Protein AF-A0A915P8I8-F1 (afdb_monomer)

Solvent-accessible surface area (backbone atoms only — not comparable to full-atom values): 10424 Å² total; per-residue (Å²): 139,82,82,80,77,78,74,79,84,72,83,73,72,63,84,85,77,55,67,88,75,75,59,70,47,61,64,66,90,84,54,93,54,81,77,76,64,82,70,69,49,69,65,57,53,52,45,38,72,74,40,58,82,43,40,74,59,66,84,44,56,61,91,65,65,89,57,69,92,40,96,88,58,78,84,81,84,78,68,83,57,57,71,69,58,45,56,77,68,62,59,55,79,93,55,68,51,76,54,31,70,40,47,54,60,36,54,53,41,41,70,73,37,65,89,60,21,73,69,79,38,41,65,46,48,49,55,33,51,53,47,52,50,52,53,52,51,53,55,50,51,52,52,53,50,48,26,55,50,34,46,50,49,56,52,51,51,51,52,52,51,53,62,74,74,106

Secondary structure (DSSP, 8-state):
-----------S--TTTS-TT--SSS--TT--S----TT--HHHHHHHHH-TTTSPPTTS--SS-TTTT-TT-PPPPPP-S-HHHHHHTT--GGG-STTHHHHHHHHHHHHHS-SSHHHHTHHHHHHHHHHHHHHHHHHHHHHHHHHHHHHHHHHHHHHHHHHHH-

Structure (mmCIF, N/CA/C/O backbone):
data_AF-A0A915P8I8-F1
#
_entry.id   AF-A0A915P8I8-F1
#
loop_
_atom_site.group_PDB
_atom_site.id
_atom_site.type_symbol
_atom_site.label_atom_id
_atom_site.label_alt_id
_atom_site.label_comp_id
_atom_site.label_asym_id
_atom_site.label_entity_id
_atom_site.label_seq_id
_atom_site.pdbx_PDB_ins_code
_atom_site.Cartn_x
_atom_site.Cartn_y
_atom_site.Cartn_z
_atom_site.occupancy
_atom_site.B_iso_or_equiv
_atom_site.auth_seq_id
_atom_site.auth_comp_id
_atom_site.auth_asym_id
_atom_site.auth_atom_id
_atom_site.pdbx_PDB_model_num
ATOM 1 N N . MET A 1 1 ? -36.519 -40.137 -10.667 1.00 35.75 1 MET A N 1
ATOM 2 C CA . MET A 1 1 ? -35.276 -40.443 -9.926 1.00 35.75 1 MET A CA 1
ATOM 3 C C . MET A 1 1 ? -34.094 -40.202 -10.848 1.00 35.75 1 MET A C 1
ATOM 5 O O . MET A 1 1 ? -34.161 -40.637 -11.988 1.00 35.75 1 MET A O 1
ATOM 9 N N . GLY A 1 2 ? -33.057 -39.503 -10.374 1.00 36.19 2 GLY A N 1
ATOM 10 C CA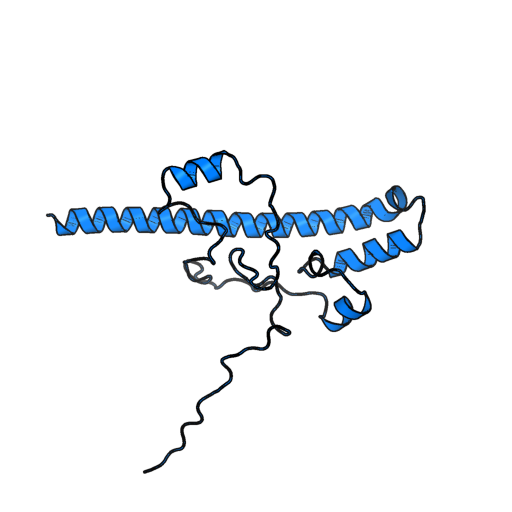 . GLY A 1 2 ? -31.764 -39.420 -11.067 1.00 36.19 2 GLY A CA 1
ATOM 11 C C . GLY A 1 2 ? -31.430 -38.100 -11.773 1.00 36.19 2 GLY A C 1
ATOM 12 O O . GLY A 1 2 ? -30.937 -38.130 -12.895 1.00 36.19 2 GLY A O 1
ATOM 13 N N . GLY A 1 3 ? -31.655 -36.947 -11.135 1.00 33.03 3 GLY A N 1
ATOM 14 C CA . GLY A 1 3 ? -30.986 -35.706 -11.540 1.00 33.03 3 GLY A CA 1
ATOM 15 C C . GLY A 1 3 ? -29.509 -35.778 -11.151 1.00 33.03 3 GLY A C 1
ATOM 16 O O . GLY A 1 3 ? -29.192 -35.839 -9.965 1.00 33.03 3 GLY A O 1
ATOM 17 N N . LYS A 1 4 ? -28.604 -35.818 -12.133 1.00 38.03 4 LYS A N 1
ATOM 18 C CA . LYS A 1 4 ? -27.161 -35.719 -11.887 1.00 38.03 4 LYS A CA 1
ATOM 19 C C . LYS A 1 4 ? -26.855 -34.288 -11.447 1.00 38.03 4 LYS A C 1
ATOM 21 O O . LYS A 1 4 ? -26.829 -33.376 -12.268 1.00 38.03 4 LYS A O 1
ATOM 26 N N . VAL A 1 5 ? -26.658 -34.102 -10.145 1.00 41.28 5 VAL A N 1
ATOM 27 C CA . VAL A 1 5 ? -26.039 -32.901 -9.583 1.00 41.28 5 VAL A CA 1
ATOM 28 C C . VAL A 1 5 ? -24.610 -32.875 -10.112 1.00 41.28 5 VAL A C 1
ATOM 30 O O . VAL A 1 5 ? -23.776 -33.680 -9.706 1.00 41.28 5 VAL A O 1
ATOM 33 N N . SER A 1 6 ? -24.357 -31.991 -11.074 1.00 32.94 6 SER A N 1
ATOM 34 C CA . SER A 1 6 ? -23.008 -31.563 -11.422 1.00 32.94 6 SER A CA 1
ATOM 35 C C . SER A 1 6 ? -22.404 -30.964 -10.154 1.00 32.94 6 SER A C 1
ATOM 37 O O . SER A 1 6 ? -22.758 -29.868 -9.720 1.00 32.94 6 SER A O 1
ATOM 39 N N . THR A 1 7 ? -21.574 -31.746 -9.474 1.00 38.34 7 THR A N 1
ATOM 40 C CA . THR A 1 7 ? -20.711 -31.239 -8.419 1.00 38.34 7 THR A CA 1
ATOM 41 C C . THR A 1 7 ? -19.712 -30.319 -9.100 1.00 38.34 7 THR A C 1
ATOM 43 O O . THR A 1 7 ? -18.822 -30.800 -9.796 1.00 38.34 7 THR A O 1
ATOM 46 N N . ASN A 1 8 ? -19.902 -29.009 -8.945 1.00 34.34 8 ASN A N 1
ATOM 47 C CA . ASN A 1 8 ? -18.940 -27.990 -9.348 1.00 34.34 8 ASN A CA 1
ATOM 48 C C . ASN A 1 8 ? -17.600 -28.282 -8.660 1.00 34.34 8 ASN A C 1
ATOM 50 O O . ASN A 1 8 ? -17.419 -27.972 -7.482 1.00 34.34 8 ASN A O 1
ATOM 54 N N . VAL A 1 9 ? -16.672 -28.892 -9.394 1.00 36.38 9 VAL A N 1
ATOM 55 C CA . VAL A 1 9 ? -15.276 -29.081 -8.985 1.00 36.38 9 VAL A CA 1
ATOM 56 C C . VAL A 1 9 ? -14.457 -27.888 -9.486 1.00 36.38 9 VAL A C 1
ATOM 58 O O . VAL A 1 9 ? -13.411 -28.058 -10.085 1.00 36.38 9 VAL A O 1
ATOM 61 N N . ASP A 1 10 ? -14.944 -26.672 -9.231 1.00 33.22 10 ASP A N 1
ATOM 62 C CA . ASP A 1 10 ? -14.246 -25.416 -9.555 1.00 33.22 10 ASP A CA 1
ATOM 63 C C . ASP A 1 10 ? -13.885 -24.643 -8.273 1.00 33.22 10 ASP A C 1
ATOM 65 O O . ASP A 1 10 ? -13.872 -23.413 -8.222 1.00 33.22 10 ASP A O 1
ATOM 69 N N . SER A 1 11 ? -13.622 -25.368 -7.183 1.00 32.19 11 SER A N 1
ATOM 70 C CA . SER A 1 11 ? -13.168 -24.799 -5.906 1.00 32.19 11 SER A CA 1
ATOM 71 C C . SER A 1 11 ? -11.647 -24.828 -5.725 1.00 32.19 11 SER A C 1
ATOM 73 O O . SER A 1 11 ? -11.148 -24.403 -4.685 1.00 32.19 11 SER A O 1
ATOM 75 N N . PHE A 1 12 ? -10.893 -25.224 -6.752 1.00 38.22 12 PHE A N 1
ATOM 76 C CA . PHE A 1 12 ? -9.445 -25.037 -6.817 1.00 38.22 12 PHE A CA 1
ATOM 77 C C . PHE A 1 12 ? -9.134 -23.977 -7.880 1.00 38.22 12 PHE A C 1
ATOM 79 O O . PHE A 1 12 ? -8.696 -24.284 -8.980 1.00 38.22 12 PHE A O 1
ATOM 86 N N . ARG A 1 13 ? -9.446 -22.709 -7.580 1.00 39.53 13 ARG A N 1
ATOM 87 C CA . ARG A 1 13 ? -9.049 -21.579 -8.435 1.00 39.53 13 ARG A CA 1
ATOM 88 C C . ARG A 1 13 ? -7.540 -21.628 -8.658 1.00 39.53 13 ARG A C 1
ATOM 90 O O . ARG A 1 13 ? -6.781 -21.618 -7.688 1.00 39.53 13 ARG A O 1
ATOM 97 N N . ASP A 1 14 ? -7.135 -21.650 -9.922 1.00 32.41 14 ASP A N 1
ATOM 98 C CA . ASP A 1 14 ? -5.737 -21.652 -10.331 1.00 32.41 14 ASP A CA 1
ATOM 99 C C . ASP A 1 14 ? -4.952 -20.518 -9.642 1.00 32.41 14 ASP A C 1
ATOM 101 O O . ASP A 1 14 ? -5.343 -19.349 -9.736 1.00 32.41 14 ASP A O 1
ATOM 105 N N . PRO A 1 15 ? -3.808 -20.806 -8.994 1.00 41.28 15 PRO A N 1
ATOM 106 C CA . PRO A 1 15 ? -2.992 -19.798 -8.308 1.00 41.28 15 PRO A CA 1
ATOM 107 C C . PRO A 1 15 ? -2.344 -18.763 -9.251 1.00 41.28 15 PRO A C 1
ATOM 109 O O . PRO A 1 15 ? -1.657 -17.855 -8.784 1.00 41.28 15 PRO A O 1
ATOM 112 N N . LEU A 1 16 ? -2.544 -18.892 -10.567 1.00 41.09 16 LEU A N 1
ATOM 113 C CA . LEU A 1 16 ? -1.962 -18.044 -11.612 1.00 41.09 16 LEU A CA 1
ATOM 114 C C . LEU A 1 16 ? -2.880 -16.897 -12.063 1.00 41.09 16 LEU A C 1
ATOM 116 O O . LEU A 1 16 ? -2.427 -16.009 -12.779 1.00 41.09 16 LEU A O 1
ATOM 120 N N . THR A 1 17 ? -4.155 -16.886 -11.658 1.00 39.72 17 THR A N 1
ATOM 121 C CA . THR A 1 17 ? -5.124 -15.854 -12.084 1.00 39.72 17 THR A CA 1
ATOM 122 C C . THR A 1 17 ? -5.552 -14.914 -10.962 1.00 39.72 17 THR A C 1
ATOM 124 O O . THR A 1 17 ? -6.035 -13.816 -11.237 1.00 39.72 17 THR A O 1
ATOM 127 N N . THR A 1 18 ? -5.319 -15.269 -9.697 1.00 38.94 18 THR A N 1
ATOM 128 C CA . THR A 1 18 ? -5.488 -14.331 -8.582 1.00 38.94 18 THR A CA 1
ATOM 129 C C . THR A 1 18 ? -4.246 -13.445 -8.444 1.00 38.94 18 THR A C 1
ATOM 131 O O . THR A 1 18 ? -3.144 -13.988 -8.331 1.00 38.94 18 THR A O 1
ATOM 134 N N . PRO A 1 19 ? -4.386 -12.105 -8.398 1.00 41.41 19 PRO A N 1
ATOM 135 C CA . PRO A 1 19 ? -3.317 -11.205 -7.974 1.00 41.41 19 PRO A CA 1
ATOM 136 C C . PRO A 1 19 ? -2.710 -11.737 -6.671 1.00 41.41 19 PRO A C 1
ATOM 138 O O . PRO A 1 19 ? -3.428 -11.910 -5.686 1.00 41.41 19 PRO A O 1
ATOM 141 N N . GLN A 1 20 ? -1.401 -12.005 -6.636 1.00 43.94 20 GLN A N 1
ATOM 142 C CA . GLN A 1 20 ? -0.716 -12.537 -5.441 1.00 43.94 20 GLN A CA 1
ATOM 143 C C . GLN A 1 20 ? -0.779 -11.589 -4.223 1.00 43.94 20 GLN A C 1
ATOM 145 O O . GLN A 1 20 ? -0.305 -11.914 -3.140 1.00 43.94 20 GLN A O 1
ATOM 150 N N . THR A 1 21 ? -1.413 -10.432 -4.374 1.00 43.38 21 THR A N 1
ATOM 151 C CA . THR A 1 21 ? -1.519 -9.343 -3.408 1.00 43.38 21 THR A CA 1
ATOM 152 C C . THR A 1 21 ? -2.951 -9.097 -2.911 1.00 43.38 21 THR A C 1
ATOM 154 O O . THR A 1 21 ? -3.159 -8.191 -2.105 1.00 43.38 21 THR A O 1
ATOM 157 N N . ASP A 1 22 ? -3.926 -9.922 -3.310 1.00 41.50 22 ASP A N 1
ATOM 158 C CA . ASP A 1 22 ? -5.262 -9.987 -2.690 1.00 41.50 22 ASP A CA 1
ATOM 159 C C . ASP A 1 22 ? -5.314 -10.941 -1.491 1.00 41.50 22 ASP A C 1
ATOM 161 O O . ASP A 1 22 ? -6.389 -11.373 -1.085 1.00 41.50 22 ASP A O 1
ATOM 165 N N . ARG A 1 23 ? -4.170 -11.276 -0.883 1.00 47.00 23 ARG A N 1
ATOM 166 C CA . ARG A 1 23 ? -4.162 -11.959 0.412 1.00 47.00 23 ARG A CA 1
ATOM 167 C C . ARG A 1 23 ? -4.338 -10.926 1.522 1.00 47.00 23 ARG A C 1
ATOM 169 O O . ARG A 1 23 ? -3.351 -10.279 1.887 1.00 47.00 23 ARG A O 1
ATOM 176 N N . PRO A 1 24 ? -5.553 -10.752 2.082 1.00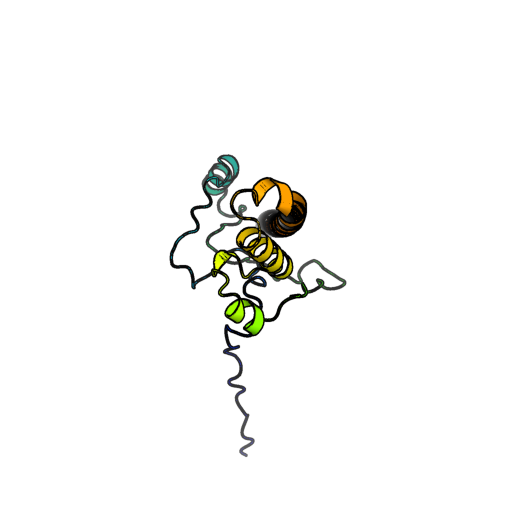 51.44 24 PRO A N 1
ATOM 177 C CA . PRO A 1 24 ? -5.702 -9.979 3.294 1.00 51.44 24 PRO A CA 1
ATOM 178 C C . PRO A 1 24 ? -4.897 -10.699 4.377 1.00 51.44 24 PRO A C 1
ATOM 180 O O . PRO A 1 24 ? -5.242 -11.798 4.810 1.00 51.44 24 PRO A O 1
ATOM 183 N N . CYS A 1 25 ? -3.832 -10.028 4.811 1.00 53.19 25 CYS A N 1
ATOM 184 C CA . CYS A 1 25 ? -3.068 -10.351 6.013 1.00 53.19 25 CYS A CA 1
ATOM 185 C C . CYS A 1 25 ? -2.112 -11.549 5.832 1.00 53.19 25 CYS A C 1
ATOM 187 O O . CYS A 1 25 ? -2.388 -12.686 6.182 1.00 53.19 25 CYS A O 1
ATOM 189 N N . THR A 1 26 ? -0.975 -11.244 5.201 1.00 50.00 26 THR A N 1
ATOM 190 C CA . THR A 1 26 ? 0.357 -11.864 5.357 1.00 50.00 26 THR A CA 1
ATOM 191 C C . THR A 1 26 ? 0.448 -13.359 5.690 1.00 50.00 26 THR A C 1
ATOM 193 O O . THR A 1 26 ? 1.115 -13.736 6.644 1.00 50.00 26 THR A O 1
ATOM 196 N N . PHE A 1 27 ? -0.066 -14.236 4.834 1.00 38.81 27 PHE A N 1
ATOM 197 C CA . PHE A 1 27 ? 0.503 -15.580 4.723 1.00 38.81 27 PHE A CA 1
ATOM 198 C C . PHE A 1 27 ? 0.651 -15.933 3.245 1.00 38.81 27 PHE A C 1
ATOM 200 O O . PHE A 1 27 ? -0.326 -16.281 2.587 1.00 38.81 27 PHE A O 1
ATOM 207 N N . ASP A 1 28 ? 1.865 -15.785 2.708 1.00 42.47 28 ASP A N 1
ATOM 208 C CA . ASP A 1 28 ? 2.253 -16.403 1.440 1.00 42.47 28 ASP A CA 1
ATOM 209 C C . ASP A 1 28 ? 2.787 -17.811 1.761 1.00 42.47 28 ASP A C 1
ATOM 211 O O . ASP A 1 28 ? 3.924 -17.926 2.218 1.00 42.47 28 ASP A O 1
ATOM 215 N N . PRO A 1 29 ? 2.038 -18.897 1.495 1.00 41.19 29 PRO A N 1
ATOM 216 C CA . PRO A 1 29 ? 2.511 -20.262 1.739 1.00 41.19 29 PRO A CA 1
ATOM 217 C C . PRO A 1 29 ? 3.642 -20.682 0.782 1.00 41.19 29 PRO A C 1
ATOM 219 O O . PRO A 1 29 ? 4.244 -21.732 0.971 1.00 41.19 29 PRO A O 1
ATOM 222 N N . LEU A 1 30 ? 3.901 -19.897 -0.274 1.00 42.56 30 LEU A N 1
ATOM 223 C CA . LEU A 1 30 ? 4.846 -20.224 -1.350 1.00 42.56 30 LEU A CA 1
ATOM 224 C C . LEU A 1 30 ? 6.254 -19.645 -1.145 1.00 42.56 30 LEU A C 1
ATOM 226 O O . LEU A 1 30 ? 7.175 -20.041 -1.854 1.00 42.56 30 LEU A O 1
ATOM 230 N N . TYR A 1 31 ? 6.455 -18.756 -0.167 1.00 49.81 31 TYR A N 1
ATOM 231 C CA . TYR A 1 31 ? 7.792 -18.318 0.231 1.00 49.81 31 TYR A CA 1
ATOM 232 C C . TYR A 1 31 ? 8.144 -18.979 1.559 1.00 49.81 31 TYR A C 1
ATOM 234 O O . TYR A 1 31 ? 7.967 -18.403 2.627 1.00 49.81 31 TYR A O 1
ATOM 242 N N . GLY A 1 32 ? 8.712 -20.185 1.479 1.00 36.41 32 GLY A N 1
ATOM 243 C CA . GLY A 1 32 ? 9.393 -20.881 2.581 1.00 36.41 32 GLY A CA 1
ATOM 244 C C . GLY A 1 32 ? 10.658 -20.174 3.090 1.00 36.41 32 GLY A C 1
ATOM 245 O O . GLY A 1 32 ? 11.524 -20.803 3.686 1.00 36.41 32 GLY A O 1
ATOM 246 N N . PHE A 1 33 ? 10.768 -18.867 2.860 1.00 28.53 33 PHE A N 1
ATOM 247 C CA . PHE A 1 33 ? 11.672 -17.989 3.572 1.00 28.53 33 PHE A CA 1
ATOM 248 C C . PHE A 1 33 ? 10.803 -16.996 4.331 1.00 28.53 33 PHE A C 1
ATOM 250 O O . PHE A 1 33 ? 10.088 -16.223 3.682 1.00 28.53 33 PHE A O 1
ATOM 257 N N . PRO A 1 34 ? 10.859 -16.960 5.676 1.00 33.31 34 PRO A N 1
ATOM 258 C CA . PRO A 1 34 ? 10.316 -15.818 6.379 1.00 33.31 34 PRO A CA 1
ATOM 259 C C . PRO A 1 34 ? 11.012 -14.604 5.768 1.00 33.31 34 PRO A C 1
ATOM 261 O O . PRO A 1 34 ? 12.235 -14.472 5.865 1.00 33.31 34 PRO A O 1
ATOM 264 N N . LYS A 1 35 ? 10.266 -13.703 5.112 1.00 36.19 35 LYS A N 1
ATOM 265 C CA . LYS A 1 35 ? 10.724 -12.317 5.045 1.00 36.19 35 LYS A CA 1
ATOM 266 C C . LYS A 1 35 ? 10.882 -11.946 6.509 1.00 36.19 35 LYS A C 1
ATOM 268 O O . LYS A 1 35 ? 9.892 -11.661 7.179 1.00 36.19 35 LYS A O 1
ATOM 273 N N . PHE A 1 36 ? 12.112 -12.021 7.011 1.00 27.75 36 PHE A N 1
ATOM 274 C CA . PHE A 1 36 ? 12.507 -11.416 8.262 1.00 27.75 36 PHE A CA 1
ATOM 275 C C . PHE A 1 36 ? 12.210 -9.937 8.032 1.00 27.75 36 PHE A C 1
ATOM 277 O O . PHE A 1 36 ? 13.015 -9.192 7.475 1.00 27.75 36 PHE A O 1
ATOM 284 N N . LYS A 1 37 ? 10.982 -9.512 8.347 1.00 39.50 37 LYS A N 1
ATOM 285 C CA . LYS A 1 37 ? 10.680 -8.110 8.569 1.00 39.50 37 LYS A CA 1
ATOM 286 C C . LYS A 1 37 ? 11.492 -7.774 9.809 1.00 39.50 37 LYS A C 1
ATOM 288 O O . LYS A 1 37 ? 11.007 -7.884 10.930 1.00 39.50 37 LYS A O 1
ATOM 293 N N . MET A 1 38 ? 12.769 -7.462 9.603 1.00 26.44 38 MET A N 1
ATOM 294 C CA . MET A 1 38 ? 13.607 -6.840 10.612 1.00 26.44 38 MET A CA 1
ATOM 295 C C . MET A 1 38 ? 12.819 -5.623 11.099 1.00 26.44 38 MET A C 1
ATOM 297 O O . MET A 1 38 ? 12.550 -4.706 10.325 1.00 26.44 38 MET A O 1
ATOM 301 N N . GLY A 1 39 ? 12.357 -5.679 12.349 1.00 42.47 39 GLY A N 1
ATOM 302 C CA . GLY A 1 39 ? 11.530 -4.632 12.942 1.00 42.47 39 GLY A CA 1
ATOM 303 C C . GLY A 1 39 ? 10.024 -4.901 12.962 1.00 42.47 39 GLY A C 1
ATOM 304 O O . GLY A 1 39 ? 9.238 -3.994 12.688 1.00 42.47 39 GLY A O 1
ATOM 305 N N . GLY A 1 40 ? 9.584 -6.082 13.414 1.00 52.81 40 GLY A N 1
ATOM 306 C CA . GLY A 1 40 ? 8.408 -6.072 14.290 1.00 52.81 40 GLY A CA 1
ATOM 307 C C . GLY A 1 40 ? 8.688 -5.044 15.389 1.00 52.81 40 GLY A C 1
ATOM 308 O O . GLY A 1 40 ? 9.723 -5.133 16.052 1.00 52.81 40 GLY A O 1
ATOM 309 N N . LYS A 1 41 ? 7.869 -3.992 15.506 1.00 55.28 41 LYS A N 1
ATOM 310 C CA . LYS A 1 41 ? 8.121 -2.941 16.501 1.00 55.28 41 LYS A CA 1
ATOM 311 C C . LYS A 1 41 ? 8.221 -3.624 17.867 1.00 55.28 41 LYS A C 1
ATOM 313 O O . LYS A 1 41 ? 7.405 -4.492 18.173 1.00 55.28 41 LYS A O 1
ATOM 318 N N . VAL A 1 42 ? 9.185 -3.236 18.702 1.00 59.34 42 VAL A N 1
ATOM 319 C CA . VAL A 1 42 ? 9.300 -3.778 20.071 1.00 59.34 42 VAL A CA 1
ATOM 320 C C . VAL A 1 42 ? 7.944 -3.703 20.784 1.00 59.34 42 VAL A C 1
ATOM 322 O O . VAL A 1 42 ? 7.531 -4.665 21.419 1.00 59.34 42 VAL A O 1
ATOM 325 N N . SER A 1 43 ? 7.183 -2.628 20.553 1.00 59.81 43 SER A N 1
ATOM 326 C CA . SER A 1 43 ? 5.819 -2.466 21.062 1.00 59.81 43 SER A CA 1
ATOM 327 C C . SER A 1 43 ? 4.824 -3.520 20.574 1.00 59.81 43 SER A C 1
ATOM 329 O O . SER A 1 43 ? 4.043 -4.010 21.375 1.00 59.81 43 SER A O 1
ATOM 331 N N . THR A 1 44 ? 4.844 -3.919 19.298 1.00 66.75 44 THR A N 1
ATOM 332 C CA . THR A 1 44 ? 3.937 -4.970 18.807 1.00 66.75 44 THR A CA 1
ATOM 333 C C . THR A 1 44 ? 4.286 -6.332 19.389 1.00 66.75 44 THR A C 1
ATOM 335 O O . THR A 1 44 ? 3.381 -7.107 19.678 1.00 66.75 44 THR A O 1
ATOM 338 N N . ASN A 1 45 ? 5.573 -6.610 19.616 1.00 67.19 45 ASN A N 1
ATOM 339 C CA . ASN A 1 45 ? 5.992 -7.851 20.264 1.00 67.19 45 ASN A CA 1
ATOM 340 C C . ASN A 1 45 ? 5.568 -7.855 21.737 1.00 67.19 45 ASN A C 1
ATOM 342 O O . ASN A 1 45 ? 4.942 -8.810 22.178 1.00 67.19 45 ASN A O 1
ATOM 346 N N . VAL A 1 46 ? 5.810 -6.762 22.469 1.00 78.06 46 VAL A N 1
ATOM 347 C CA . VAL A 1 46 ? 5.376 -6.607 23.869 1.00 78.06 46 VAL A CA 1
ATOM 348 C C . VAL A 1 46 ? 3.855 -6.719 24.003 1.00 78.06 46 VAL A C 1
ATOM 350 O O . VAL A 1 46 ? 3.382 -7.457 24.864 1.00 78.06 46 VAL A O 1
ATOM 353 N N . ASP A 1 47 ? 3.088 -6.059 23.131 1.00 76.12 47 ASP A N 1
ATOM 354 C CA . ASP A 1 47 ? 1.625 -6.170 23.102 1.00 76.12 47 ASP A CA 1
ATOM 355 C C . ASP A 1 47 ? 1.184 -7.621 22.839 1.00 76.12 47 ASP A C 1
ATOM 357 O O . ASP A 1 47 ? 0.242 -8.103 23.464 1.00 76.12 47 ASP A O 1
ATOM 361 N N . SER A 1 48 ? 1.862 -8.327 21.927 1.00 77.81 48 SER A N 1
ATOM 362 C CA . SER A 1 48 ? 1.539 -9.719 21.581 1.00 77.81 48 SER A CA 1
ATOM 363 C C . SER A 1 48 ? 1.850 -10.690 22.719 1.00 77.81 48 SER A C 1
ATOM 365 O O . SER A 1 48 ? 1.103 -11.643 22.926 1.00 77.81 48 SER A O 1
ATOM 367 N N . PHE A 1 49 ? 2.914 -10.436 23.487 1.00 81.25 49 PHE A N 1
ATOM 368 C CA . PHE A 1 49 ? 3.219 -11.193 24.703 1.00 81.25 49 PHE A CA 1
ATOM 369 C C . PHE A 1 49 ? 2.221 -10.902 25.827 1.00 81.25 49 PHE A C 1
ATOM 371 O O . PHE A 1 49 ? 1.828 -11.819 26.543 1.00 81.25 49 PHE A O 1
ATOM 378 N N . ARG A 1 50 ? 1.811 -9.638 25.989 1.00 85.00 50 ARG A N 1
ATOM 379 C CA . ARG A 1 50 ? 0.913 -9.213 27.069 1.00 85.00 50 ARG A CA 1
ATOM 380 C C . ARG A 1 50 ? -0.529 -9.657 26.837 1.00 85.00 50 ARG A C 1
ATOM 382 O O . ARG A 1 50 ? -1.136 -10.226 27.735 1.00 85.00 50 ARG A O 1
ATOM 389 N N . ASP A 1 51 ? -1.064 -9.400 25.645 1.00 83.69 51 ASP A N 1
ATOM 390 C CA . ASP A 1 51 ? -2.470 -9.621 25.306 1.00 83.69 51 ASP A CA 1
ATOM 391 C C . ASP A 1 51 ? -2.608 -10.342 23.947 1.00 83.69 51 ASP A C 1
ATOM 393 O O . ASP A 1 51 ? -3.085 -9.751 22.963 1.00 83.69 51 ASP A O 1
ATOM 397 N N . PRO A 1 52 ? -2.253 -11.641 23.871 1.00 82.31 52 PRO A N 1
ATOM 398 C CA . PRO A 1 52 ? -2.207 -12.402 22.616 1.00 82.31 52 PRO A CA 1
ATOM 399 C C . PRO A 1 52 ? -3.576 -12.578 21.943 1.00 82.31 52 PRO A C 1
ATOM 401 O O . PRO A 1 52 ? -3.654 -12.872 20.756 1.00 82.31 52 PRO A O 1
ATOM 404 N N . LEU A 1 53 ? -4.674 -12.407 22.687 1.00 81.81 53 LEU A N 1
ATOM 405 C CA . LEU A 1 53 ? -6.039 -12.538 22.162 1.00 81.81 53 LEU A CA 1
ATOM 406 C C . LEU A 1 53 ? -6.557 -11.260 21.487 1.00 81.81 53 LEU A C 1
ATOM 408 O O . LEU A 1 53 ? -7.512 -11.314 20.715 1.00 81.81 53 LEU A O 1
ATOM 412 N N . THR A 1 54 ? -5.973 -10.100 21.802 1.00 85.00 54 THR A N 1
ATOM 413 C CA . THR A 1 54 ? -6.441 -8.801 21.278 1.00 85.00 54 THR A CA 1
ATOM 414 C C . THR A 1 54 ? -5.533 -8.224 20.200 1.00 85.00 54 THR A C 1
ATOM 416 O O . THR A 1 54 ? -5.896 -7.253 19.531 1.00 85.00 54 THR A O 1
ATOM 419 N N . THR A 1 55 ? -4.360 -8.821 20.025 1.00 84.81 55 THR A N 1
ATOM 420 C CA . THR A 1 55 ? -3.347 -8.414 19.064 1.00 84.81 55 THR A CA 1
ATOM 421 C C . THR A 1 55 ? -3.375 -9.338 17.849 1.00 84.81 55 THR A C 1
ATOM 423 O O . THR A 1 55 ? -3.366 -10.558 18.004 1.00 84.81 55 THR A O 1
ATOM 426 N N . PRO A 1 56 ? -3.439 -8.787 16.626 1.00 83.94 56 PRO A N 1
ATOM 427 C CA . PRO A 1 56 ? -3.386 -9.608 15.429 1.00 83.94 56 PRO A CA 1
ATOM 428 C C . PRO A 1 56 ? -1.966 -10.137 15.213 1.00 83.94 56 PRO A C 1
ATOM 430 O O . PRO A 1 56 ? -0.987 -9.391 15.316 1.00 83.94 56 PRO A O 1
ATOM 433 N N . GLN A 1 57 ? -1.874 -11.433 14.921 1.00 76.81 57 GLN A N 1
ATOM 434 C CA . GLN A 1 57 ? -0.618 -12.126 14.644 1.00 76.81 57 GLN A CA 1
ATOM 435 C C . GLN A 1 57 ? -0.277 -12.023 13.160 1.00 76.81 57 GLN A C 1
ATOM 437 O O . GLN A 1 57 ? -1.153 -12.148 12.313 1.00 76.81 57 GLN A O 1
ATOM 442 N N . THR A 1 58 ? 1.005 -11.841 12.846 1.00 71.69 58 THR A N 1
ATOM 443 C CA . THR A 1 58 ? 1.469 -11.747 11.450 1.00 71.69 58 THR A CA 1
ATOM 444 C C . THR A 1 58 ? 1.423 -13.096 10.734 1.00 71.69 58 THR A C 1
ATOM 446 O O . THR A 1 58 ? 1.243 -13.129 9.523 1.00 71.69 58 THR A O 1
ATOM 449 N N . ASP A 1 59 ? 1.574 -14.195 11.475 1.00 73.62 59 ASP A N 1
ATOM 450 C CA . ASP A 1 59 ? 1.705 -15.546 10.913 1.00 73.62 59 ASP A CA 1
ATOM 451 C C . ASP A 1 59 ? 0.371 -16.136 10.447 1.00 73.62 59 ASP A C 1
ATOM 453 O O . ASP A 1 59 ? 0.341 -17.138 9.733 1.00 73.62 59 ASP A O 1
ATOM 457 N N . ARG A 1 60 ? -0.744 -15.551 10.892 1.00 73.69 60 ARG A N 1
ATOM 458 C CA . ARG A 1 60 ? -2.087 -16.046 10.603 1.00 73.69 60 ARG A CA 1
ATOM 459 C C . ARG A 1 60 ? -2.788 -15.102 9.634 1.00 73.69 60 ARG A C 1
ATOM 461 O O . ARG A 1 60 ? -2.650 -13.887 9.770 1.00 73.69 60 ARG A O 1
ATOM 468 N N . PRO A 1 61 ? -3.578 -15.644 8.693 1.00 75.00 61 PRO A N 1
ATOM 469 C CA . PRO A 1 61 ? -4.433 -14.819 7.863 1.00 75.00 61 PRO A CA 1
ATOM 470 C C . PRO A 1 61 ? -5.500 -14.123 8.707 1.00 75.00 61 PRO A C 1
ATOM 472 O O . PRO A 1 61 ? -5.835 -14.561 9.812 1.00 75.00 61 PRO A O 1
ATOM 475 N N . CYS A 1 62 ? -6.053 -13.047 8.154 1.00 76.50 62 CYS A N 1
ATOM 476 C CA . CYS A 1 62 ? -7.029 -12.226 8.854 1.00 76.50 62 CYS A CA 1
ATOM 477 C C . CYS A 1 62 ? -8.246 -13.042 9.290 1.00 76.50 62 CYS A C 1
ATOM 479 O O . CYS A 1 62 ? -8.844 -13.778 8.507 1.00 76.50 62 CYS A O 1
ATOM 481 N N . THR A 1 63 ? -8.650 -12.846 10.541 1.00 84.06 63 THR A N 1
ATOM 482 C CA . THR A 1 63 ? -9.753 -13.590 11.166 1.00 84.06 63 THR A CA 1
ATOM 483 C C . THR A 1 63 ? -11.146 -13.108 10.749 1.00 84.06 63 TH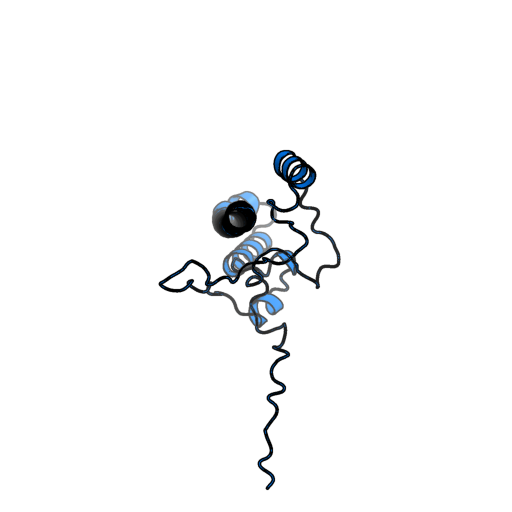R A C 1
ATOM 485 O O . THR A 1 63 ? -12.104 -13.878 10.795 1.00 84.06 63 THR A O 1
ATOM 488 N N . PHE A 1 64 ? -11.285 -11.836 10.358 1.00 86.62 64 PHE A N 1
ATOM 489 C CA . PHE A 1 64 ? -12.570 -11.221 10.005 1.00 86.62 64 PHE A CA 1
ATOM 490 C C . PHE A 1 64 ? -12.750 -11.074 8.494 1.00 86.62 64 PHE A C 1
ATOM 492 O O . PHE A 1 64 ? -11.826 -10.663 7.792 1.00 86.62 64 PHE A O 1
ATOM 499 N N . ASP A 1 65 ? -13.985 -11.273 8.029 1.00 87.75 65 ASP A N 1
ATOM 500 C CA . ASP A 1 65 ? -14.394 -11.051 6.638 1.00 87.75 65 ASP A CA 1
ATOM 501 C C . ASP A 1 65 ? -13.998 -9.636 6.139 1.00 87.75 65 ASP A C 1
ATOM 503 O O . ASP A 1 65 ? -14.260 -8.634 6.829 1.00 87.75 65 ASP A O 1
ATOM 507 N N . PRO A 1 66 ? -13.364 -9.508 4.955 1.00 84.75 66 PRO A N 1
ATOM 508 C CA . PRO A 1 66 ? -13.059 -8.227 4.322 1.00 84.75 66 PRO A CA 1
ATOM 509 C C . PRO A 1 66 ? -14.255 -7.282 4.148 1.00 84.75 66 PRO A C 1
ATOM 511 O O . PRO A 1 66 ? -14.062 -6.066 4.211 1.00 84.75 66 PRO A O 1
ATOM 514 N N . LEU A 1 67 ? -15.472 -7.800 3.954 1.00 87.25 67 LEU A N 1
ATOM 515 C CA . LEU A 1 67 ? -16.671 -6.978 3.736 1.00 87.25 67 LEU A CA 1
ATOM 516 C C . LEU A 1 67 ? -17.307 -6.475 5.042 1.00 87.25 67 LEU A C 1
ATOM 518 O O . LEU A 1 67 ? -18.104 -5.532 5.034 1.00 87.25 67 LEU A O 1
ATOM 522 N N . TYR A 1 68 ? -16.912 -7.034 6.187 1.00 88.25 68 TYR A N 1
ATOM 523 C CA . TYR A 1 68 ? -17.472 -6.665 7.482 1.00 88.25 68 TYR A CA 1
ATOM 524 C C . TYR A 1 68 ? -17.197 -5.189 7.831 1.00 88.25 68 TYR A C 1
ATOM 526 O O . TYR A 1 68 ? -16.049 -4.756 7.965 1.00 88.25 68 TYR A O 1
ATOM 534 N N . GLY A 1 69 ? -18.262 -4.403 8.011 1.00 86.00 69 GLY A N 1
ATOM 535 C CA . GLY A 1 69 ? -18.180 -2.976 8.347 1.00 86.00 69 GLY A CA 1
ATOM 536 C C . GLY A 1 69 ? -18.103 -2.020 7.150 1.00 86.00 69 GLY A C 1
ATOM 537 O O . GLY A 1 69 ? -17.972 -0.817 7.366 1.00 86.00 69 GLY A O 1
ATOM 538 N N . PHE A 1 70 ? -18.226 -2.516 5.914 1.00 89.19 70 PHE A N 1
ATOM 539 C CA . PHE A 1 70 ? -18.292 -1.690 4.705 1.00 89.19 70 PHE A CA 1
ATOM 540 C C . PHE A 1 70 ? -19.689 -1.766 4.064 1.00 89.19 70 PHE A C 1
ATOM 542 O O . PHE A 1 70 ? -19.929 -2.642 3.238 1.00 89.19 70 PHE A O 1
ATOM 549 N N . PRO A 1 71 ? -20.619 -0.840 4.377 1.00 88.75 71 PRO A N 1
ATOM 550 C CA . PRO A 1 71 ? -21.997 -0.907 3.872 1.00 88.75 71 PRO A CA 1
ATOM 551 C C . PRO A 1 71 ? -22.108 -0.720 2.350 1.00 88.75 71 PRO A C 1
ATOM 553 O O . PRO A 1 71 ? -23.082 -1.155 1.751 1.00 88.75 71 PRO A O 1
ATOM 556 N N . LYS A 1 72 ? -21.117 -0.079 1.716 1.00 86.25 72 LYS A N 1
ATOM 557 C CA . LYS A 1 72 ? -21.062 0.171 0.262 1.00 86.25 72 LYS A CA 1
ATOM 558 C C . LYS A 1 72 ? -20.132 -0.799 -0.490 1.00 86.25 72 LYS A C 1
ATOM 560 O O . LYS A 1 72 ? -19.853 -0.574 -1.663 1.00 86.25 72 LYS A O 1
ATOM 565 N N . GLY A 1 73 ? -19.627 -1.838 0.183 1.00 84.94 73 GLY A N 1
ATOM 566 C CA . GLY A 1 73 ? -18.615 -2.748 -0.360 1.00 84.94 73 GLY A CA 1
ATOM 567 C C . GLY A 1 73 ? -17.203 -2.146 -0.413 1.00 84.94 73 GLY A C 1
ATOM 568 O O . GLY A 1 73 ? -17.007 -0.931 -0.316 1.00 84.94 73 GLY A O 1
ATOM 569 N N . ARG A 1 74 ? -16.190 -3.015 -0.530 1.00 84.12 74 ARG A N 1
ATOM 570 C CA . ARG A 1 74 ? -14.780 -2.626 -0.702 1.00 84.12 74 ARG A CA 1
ATOM 571 C C . ARG A 1 74 ? -14.460 -2.528 -2.194 1.00 84.12 74 ARG A C 1
ATOM 573 O O . ARG A 1 74 ? -14.824 -3.408 -2.964 1.00 84.12 74 ARG A O 1
ATOM 580 N N . LYS A 1 75 ? -13.735 -1.481 -2.592 1.00 86.25 75 LYS A N 1
ATOM 581 C CA . LYS A 1 75 ? -13.191 -1.370 -3.951 1.00 86.25 75 LYS A CA 1
ATOM 582 C C . LYS A 1 75 ? -12.033 -2.356 -4.120 1.00 86.25 75 LYS A C 1
ATOM 584 O O . LYS A 1 75 ? -11.114 -2.354 -3.296 1.00 86.25 75 LYS A O 1
ATOM 589 N N . VAL A 1 76 ? -12.094 -3.177 -5.164 1.00 85.06 76 VAL A N 1
ATOM 590 C CA . VAL A 1 76 ? -11.014 -4.098 -5.547 1.00 85.06 76 VAL A CA 1
ATOM 591 C C . VAL A 1 76 ? -9.851 -3.288 -6.122 1.00 85.06 76 VAL A C 1
ATOM 593 O O . VAL A 1 76 ? -10.068 -2.247 -6.744 1.00 85.06 7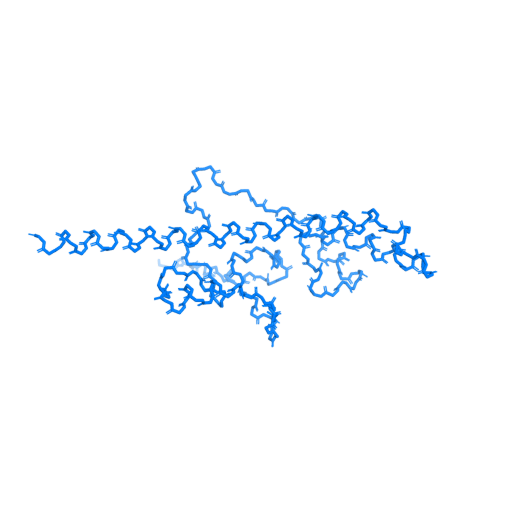6 VAL A O 1
ATOM 596 N N . LYS A 1 77 ? -8.615 -3.723 -5.864 1.00 85.31 77 LYS A N 1
ATOM 597 C CA . LYS A 1 77 ? -7.426 -3.096 -6.446 1.00 85.31 77 LYS A CA 1
ATOM 598 C C . LYS A 1 77 ? -7.225 -3.602 -7.869 1.00 85.31 77 LYS A C 1
ATOM 600 O O . LYS A 1 77 ? -7.217 -4.801 -8.113 1.00 85.31 77 LYS A O 1
ATOM 605 N N . GLU A 1 78 ? -7.029 -2.678 -8.797 1.00 87.19 78 GLU A N 1
ATOM 606 C CA . GLU A 1 78 ? -6.756 -3.009 -10.192 1.00 87.19 78 GLU A CA 1
ATOM 607 C C . GLU A 1 78 ? -5.264 -3.312 -10.381 1.00 87.19 78 GLU A C 1
ATOM 609 O O . GLU A 1 78 ? -4.398 -2.490 -10.061 1.00 87.19 78 GLU A O 1
ATOM 614 N N . MET A 1 79 ? -4.960 -4.494 -10.919 1.00 87.19 79 MET A N 1
ATOM 615 C CA . MET A 1 79 ? -3.636 -4.812 -11.450 1.00 87.19 79 MET A CA 1
ATOM 616 C C . MET A 1 79 ? -3.471 -4.141 -12.813 1.00 87.19 79 MET A C 1
ATOM 618 O O . MET A 1 79 ? -4.212 -4.440 -13.744 1.00 87.19 79 MET A O 1
ATOM 622 N N . LYS A 1 80 ? -2.489 -3.245 -12.944 1.00 90.69 80 LYS A N 1
ATOM 623 C CA . LYS A 1 80 ? -2.237 -2.523 -14.205 1.00 90.69 80 LYS A CA 1
ATOM 624 C C . LYS A 1 80 ? -1.390 -3.296 -15.219 1.00 90.69 80 LYS A C 1
ATOM 626 O O . LYS A 1 80 ? -1.296 -2.870 -16.360 1.00 90.69 80 LYS A O 1
ATOM 631 N N . MET A 1 81 ? -0.719 -4.358 -14.783 1.00 88.25 81 MET A N 1
ATOM 632 C CA . MET A 1 81 ? 0.238 -5.135 -15.573 1.00 88.25 81 MET A CA 1
ATOM 633 C C . MET A 1 81 ? -0.203 -6.594 -15.593 1.00 88.25 81 MET A C 1
ATOM 635 O O . MET A 1 81 ? -0.651 -7.111 -14.566 1.00 88.25 81 MET A O 1
ATOM 639 N N . THR A 1 82 ? -0.080 -7.247 -16.745 1.00 92.44 82 THR A N 1
ATOM 640 C CA . THR A 1 82 ? -0.459 -8.656 -16.899 1.00 92.44 82 THR A CA 1
ATOM 641 C C . THR A 1 82 ? 0.654 -9.595 -16.418 1.00 92.44 82 THR A C 1
ATOM 643 O O . THR A 1 82 ? 1.824 -9.216 -16.313 1.00 92.44 82 THR A O 1
ATOM 646 N N . TRP A 1 83 ? 0.303 -10.849 -16.118 1.00 87.94 83 TRP A N 1
ATOM 647 C CA . TRP A 1 83 ? 1.272 -11.863 -15.680 1.00 87.94 83 TRP A CA 1
ATOM 648 C C . TRP A 1 83 ? 2.305 -12.209 -16.752 1.00 87.94 83 TRP A C 1
ATOM 650 O O . TRP A 1 83 ? 3.493 -12.303 -16.446 1.00 87.94 83 TRP A O 1
ATOM 660 N N . GLU A 1 84 ? 1.870 -12.314 -18.007 1.00 90.88 84 GLU A N 1
ATOM 661 C CA . GLU A 1 84 ? 2.749 -12.597 -19.143 1.00 90.88 84 GLU A CA 1
ATOM 662 C C . GLU A 1 84 ? 3.797 -11.498 -19.341 1.00 90.88 84 GLU A C 1
ATOM 664 O O . GLU A 1 84 ? 4.954 -11.775 -19.650 1.00 90.88 84 GLU A O 1
ATOM 669 N N . GLU A 1 85 ? 3.421 -10.232 -19.146 1.00 88.81 85 GLU A N 1
ATOM 670 C CA . GLU A 1 85 ? 4.361 -9.115 -19.221 1.00 88.81 85 GLU A CA 1
ATOM 671 C C . GLU A 1 85 ? 5.391 -9.181 -18.087 1.00 88.81 85 GLU A C 1
ATOM 673 O O . GLU A 1 85 ? 6.586 -9.037 -18.337 1.00 88.81 85 GLU A O 1
ATOM 678 N N . MET A 1 86 ? 4.973 -9.482 -16.852 1.00 89.38 86 MET A N 1
ATOM 679 C CA . MET A 1 86 ? 5.903 -9.647 -15.724 1.00 89.38 86 MET A CA 1
ATOM 680 C C . MET A 1 86 ? 6.936 -10.758 -15.954 1.00 89.38 86 MET A C 1
ATOM 682 O O . MET A 1 86 ? 8.089 -10.626 -15.528 1.00 89.38 86 MET A O 1
ATOM 686 N N . GLU A 1 87 ? 6.537 -11.835 -16.629 1.00 89.88 87 GLU A N 1
ATOM 687 C CA . GLU A 1 87 ? 7.421 -12.942 -16.986 1.00 89.88 87 GLU A CA 1
ATOM 688 C C . GLU A 1 87 ? 8.390 -12.575 -18.115 1.00 89.88 87 GLU A C 1
ATOM 690 O O . GLU A 1 87 ? 9.586 -12.845 -17.992 1.00 89.88 87 GLU A O 1
ATOM 695 N N . LYS A 1 88 ? 7.922 -11.862 -19.151 1.00 91.81 88 LYS A N 1
ATOM 696 C CA . LYS A 1 88 ? 8.775 -11.342 -20.240 1.00 91.81 88 LYS A CA 1
ATOM 697 C C . LYS A 1 88 ? 9.916 -10.470 -19.712 1.00 91.81 88 LYS A C 1
ATOM 699 O O . LYS A 1 88 ? 11.039 -10.558 -20.205 1.00 91.81 88 LYS A O 1
ATOM 704 N N . TYR A 1 89 ? 9.647 -9.657 -18.690 1.00 88.56 89 TYR A N 1
ATOM 705 C CA . TYR A 1 89 ? 10.659 -8.822 -18.032 1.00 88.56 89 TYR A CA 1
ATOM 706 C C . TYR A 1 89 ? 11.493 -9.558 -16.973 1.00 88.56 89 TYR A C 1
ATOM 708 O O . TYR A 1 89 ? 12.390 -8.951 -16.390 1.00 88.56 89 TYR A O 1
ATOM 716 N N . GLN A 1 90 ? 11.217 -10.841 -16.717 1.00 89.00 90 GLN A N 1
ATOM 717 C CA . GLN A 1 90 ? 11.893 -11.664 -15.709 1.00 89.00 90 GLN A CA 1
ATOM 718 C C . GLN A 1 90 ? 11.950 -10.982 -14.335 1.00 89.00 90 GLN A C 1
ATOM 720 O O . GLN A 1 90 ? 12.970 -11.007 -13.642 1.00 89.00 90 GLN A O 1
ATOM 725 N N . LEU A 1 91 ? 10.840 -10.357 -13.919 1.00 87.81 91 LEU A N 1
ATOM 726 C CA . LEU A 1 91 ? 10.788 -9.710 -12.612 1.00 87.81 91 LEU A CA 1
ATOM 727 C C . LEU A 1 91 ? 10.969 -10.756 -11.505 1.00 87.81 91 LEU A C 1
ATOM 729 O O . LEU A 1 91 ? 10.309 -11.809 -11.541 1.00 87.81 91 LEU A O 1
ATOM 733 N N . PRO A 1 92 ? 11.810 -10.475 -10.491 1.00 86.38 92 PRO A N 1
ATOM 734 C CA . PRO A 1 92 ? 11.905 -11.338 -9.334 1.00 86.38 92 PRO A CA 1
ATOM 735 C C . PRO A 1 92 ? 10.560 -11.345 -8.622 1.00 86.38 92 PRO A C 1
ATOM 737 O O . PRO A 1 92 ? 9.853 -10.341 -8.554 1.00 86.38 92 PRO A O 1
ATOM 740 N N . LEU A 1 93 ? 10.242 -12.495 -8.057 1.00 83.56 93 LEU A N 1
ATOM 741 C CA . LEU A 1 93 ? 9.006 -12.777 -7.347 1.00 83.56 93 LEU A CA 1
ATOM 742 C C . LEU A 1 93 ? 8.598 -11.693 -6.330 1.00 83.56 93 LEU A C 1
ATOM 744 O O . LEU A 1 93 ? 7.436 -11.314 -6.260 1.00 83.56 93 LEU A O 1
ATOM 748 N N . GLY A 1 94 ? 9.563 -11.113 -5.613 1.00 81.19 94 GLY A N 1
ATOM 749 C CA . GLY A 1 94 ? 9.302 -10.050 -4.639 1.00 81.19 94 GLY A CA 1
ATOM 750 C C . GLY A 1 94 ? 8.972 -8.667 -5.215 1.00 81.19 94 GLY A C 1
ATOM 751 O O . GLY A 1 94 ? 8.685 -7.779 -4.422 1.00 81.19 94 GLY A O 1
ATOM 752 N N . LEU A 1 95 ? 9.064 -8.465 -6.534 1.00 84.12 95 LEU A N 1
ATOM 753 C CA . LEU A 1 95 ? 8.693 -7.222 -7.228 1.00 84.12 95 LEU A CA 1
ATOM 754 C C . LEU A 1 95 ? 7.415 -7.375 -8.072 1.00 84.12 95 LEU A C 1
ATOM 756 O O . LEU A 1 95 ? 7.014 -6.421 -8.742 1.00 84.12 95 LEU A O 1
ATOM 760 N N . ARG A 1 96 ? 6.774 -8.553 -8.054 1.00 88.69 96 ARG A N 1
ATOM 761 C CA . ARG A 1 96 ? 5.534 -8.855 -8.792 1.00 88.69 96 ARG A CA 1
ATOM 762 C C . ARG A 1 96 ? 4.286 -8.394 -8.021 1.00 88.69 96 ARG A C 1
ATOM 764 O O . ARG A 1 96 ? 3.345 -9.158 -7.829 1.00 88.69 96 ARG A O 1
ATOM 771 N N . ASP A 1 97 ? 4.301 -7.143 -7.567 1.00 89.12 97 ASP A N 1
ATOM 772 C CA . ASP A 1 97 ? 3.212 -6.514 -6.805 1.00 89.12 97 ASP A CA 1
ATOM 773 C C . ASP A 1 97 ? 2.304 -5.651 -7.712 1.00 89.12 97 ASP A C 1
ATOM 775 O O . ASP A 1 97 ? 2.585 -5.468 -8.900 1.00 89.12 97 ASP A O 1
ATOM 779 N N . TYR A 1 98 ? 1.265 -5.011 -7.147 1.00 90.38 98 TYR A N 1
ATOM 780 C CA . TYR A 1 98 ? 0.443 -4.014 -7.865 1.00 90.38 98 TYR A CA 1
ATOM 781 C C . TYR A 1 98 ? 1.292 -2.882 -8.474 1.00 90.38 98 TYR A C 1
ATOM 783 O O . TYR A 1 98 ? 0.948 -2.300 -9.510 1.00 90.38 98 TYR A O 1
ATOM 791 N N . CYS A 1 99 ? 2.445 -2.604 -7.867 1.00 90.75 99 CYS A N 1
ATOM 792 C CA . CYS A 1 99 ? 3.412 -1.619 -8.323 1.00 90.75 99 CYS A CA 1
ATOM 793 C C . CYS A 1 99 ? 4.322 -2.045 -9.498 1.00 90.75 99 CYS A C 1
ATOM 795 O O . CYS A 1 99 ? 5.156 -1.247 -9.938 1.00 90.75 99 CYS A O 1
ATOM 797 N N . ALA A 1 100 ? 4.190 -3.265 -10.038 1.00 92.56 100 ALA A N 1
ATOM 798 C CA . ALA A 1 100 ? 5.093 -3.800 -11.070 1.00 92.56 100 ALA A CA 1
ATOM 799 C C . ALA A 1 100 ? 5.199 -2.915 -12.330 1.00 92.56 100 ALA A C 1
ATOM 801 O O . ALA A 1 100 ? 6.275 -2.787 -12.914 1.00 92.56 100 ALA A O 1
ATOM 802 N N . HIS A 1 101 ? 4.115 -2.225 -12.696 1.00 93.31 101 HIS A N 1
ATOM 803 C CA . HIS A 1 101 ? 4.063 -1.291 -13.827 1.00 93.31 101 HIS A CA 1
ATOM 804 C C . HIS A 1 101 ? 5.082 -0.138 -13.748 1.00 93.31 101 HIS A C 1
ATOM 806 O O . HIS A 1 101 ? 5.512 0.361 -14.782 1.00 93.31 101 HIS A O 1
ATOM 812 N N . LEU A 1 102 ? 5.498 0.277 -12.545 1.00 94.50 102 LEU A N 1
ATOM 813 C CA . LEU A 1 102 ? 6.536 1.302 -12.350 1.00 94.50 102 LEU A CA 1
ATOM 814 C C . LEU A 1 102 ? 7.933 0.697 -12.175 1.00 94.50 102 LEU A C 1
ATOM 816 O O . LEU A 1 102 ? 8.936 1.361 -12.433 1.00 94.50 102 LEU A O 1
ATOM 820 N N . ALA A 1 103 ? 8.013 -0.567 -11.757 1.00 92.00 103 ALA A N 1
ATOM 821 C CA . ALA A 1 103 ? 9.284 -1.258 -11.569 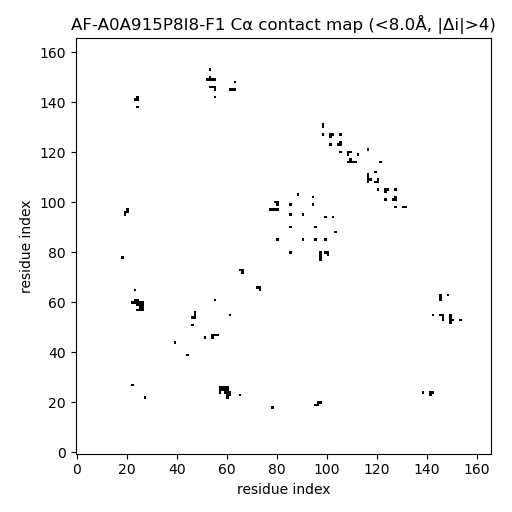1.00 92.00 103 ALA A CA 1
ATOM 822 C C . ALA A 1 103 ? 9.984 -1.533 -12.910 1.00 92.00 103 ALA A C 1
ATOM 824 O O . ALA A 1 103 ? 11.190 -1.327 -13.023 1.00 92.00 103 ALA A O 1
ATOM 825 N N . VAL A 1 104 ? 9.231 -1.940 -13.936 1.00 93.62 104 VAL A N 1
ATOM 826 C CA . VAL A 1 104 ? 9.759 -2.205 -15.286 1.00 93.62 104 VAL A CA 1
ATOM 827 C C . VAL A 1 104 ? 10.493 -0.994 -15.890 1.00 93.62 104 VAL A C 1
ATOM 829 O O . VAL A 1 104 ? 11.687 -1.122 -16.173 1.00 93.62 104 VAL A O 1
ATOM 832 N N . PRO A 1 105 ? 9.875 0.201 -16.030 1.00 93.69 105 PRO A N 1
ATOM 833 C CA . PRO A 1 105 ? 10.559 1.353 -16.619 1.00 93.69 105 PRO A CA 1
ATOM 834 C C . PRO A 1 105 ? 11.760 1.810 -15.782 1.00 93.69 105 PRO A C 1
ATOM 836 O O . PRO A 1 105 ? 12.752 2.290 -16.332 1.00 93.69 105 PRO A O 1
ATOM 839 N N . PHE A 1 106 ? 11.713 1.628 -14.459 1.00 93.62 106 PHE A N 1
ATOM 840 C CA . PHE A 1 106 ? 12.852 1.908 -13.591 1.00 93.62 106 PHE A CA 1
ATOM 841 C C . PHE A 1 106 ? 14.042 0.980 -13.883 1.00 93.62 106 PHE A C 1
ATOM 843 O O . PHE A 1 106 ? 15.162 1.468 -14.045 1.00 93.62 106 PHE A O 1
ATOM 850 N N . MET A 1 107 ? 13.814 -0.331 -14.014 1.00 91.31 107 MET A N 1
ATOM 851 C CA . MET A 1 107 ? 14.866 -1.296 -14.363 1.00 91.31 107 MET A CA 1
ATOM 852 C C . MET A 1 107 ? 15.415 -1.060 -15.775 1.00 91.31 107 MET A C 1
ATOM 854 O O . MET A 1 107 ? 16.625 -1.136 -15.996 1.00 91.31 107 MET A O 1
ATOM 858 N N . ASP A 1 108 ? 14.556 -0.701 -16.726 1.00 93.00 108 ASP A N 1
ATOM 859 C CA . ASP A 1 108 ? 14.972 -0.351 -18.086 1.00 93.00 108 ASP A CA 1
ATOM 860 C C . ASP A 1 108 ? 15.846 0.904 -18.113 1.00 93.00 108 ASP A C 1
ATOM 862 O O . ASP A 1 108 ? 16.884 0.924 -18.779 1.00 93.00 108 ASP A O 1
ATOM 866 N N . CYS A 1 109 ? 15.475 1.932 -17.347 1.00 94.62 109 CYS A N 1
ATOM 867 C CA . CYS A 1 109 ? 16.281 3.138 -17.191 1.00 94.62 109 CYS A CA 1
ATOM 868 C C . CYS A 1 109 ? 17.655 2.815 -16.585 1.00 94.62 109 CYS A C 1
ATOM 870 O O . CYS A 1 109 ? 18.680 3.290 -17.082 1.00 94.62 109 CYS A O 1
ATOM 872 N N . GLN A 1 110 ? 17.700 1.945 -15.568 1.00 92.50 110 GLN A N 1
ATOM 873 C CA . GLN A 1 110 ? 18.965 1.515 -14.977 1.00 92.50 110 GLN A CA 1
ATOM 874 C C . GLN A 1 110 ? 19.872 0.820 -15.987 1.00 92.50 110 GLN A C 1
ATOM 876 O O . GLN A 1 110 ? 21.062 1.118 -16.014 1.00 92.50 110 GLN A O 1
ATOM 881 N N . ARG A 1 111 ? 19.333 -0.078 -16.822 1.00 92.81 111 ARG A N 1
ATOM 882 C CA . ARG A 1 111 ? 20.119 -0.782 -17.847 1.00 92.81 111 ARG A CA 1
ATOM 883 C C . ARG A 1 111 ? 20.705 0.176 -18.886 1.00 92.81 111 ARG A C 1
ATOM 885 O O . ARG A 1 111 ? 21.851 -0.004 -19.281 1.00 92.81 111 ARG A O 1
ATOM 892 N N . LYS A 1 112 ? 19.953 1.205 -19.287 1.00 94.69 112 LYS A N 1
ATOM 893 C CA . LYS A 1 112 ? 20.363 2.170 -20.324 1.00 94.69 112 LYS A CA 1
ATOM 894 C C . LYS A 1 112 ? 21.401 3.191 -19.849 1.00 94.69 112 LYS A C 1
ATOM 896 O O . LYS A 1 112 ? 22.278 3.555 -20.621 1.00 94.69 112 LYS A O 1
ATOM 901 N N . HIS A 1 113 ? 21.314 3.651 -18.600 1.00 92.38 113 HIS A N 1
ATOM 902 C CA . HIS A 1 113 ? 22.119 4.776 -18.098 1.00 92.38 113 HIS A CA 1
ATOM 903 C C . HIS A 1 113 ? 23.246 4.371 -17.130 1.00 92.38 113 HIS A C 1
ATOM 905 O O . HIS A 1 113 ? 23.712 5.194 -16.339 1.00 92.38 113 HIS A O 1
ATOM 911 N N . ARG A 1 114 ? 23.715 3.114 -17.153 1.00 89.56 114 ARG A N 1
ATOM 912 C CA . ARG A 1 114 ? 24.911 2.705 -16.387 1.00 89.56 114 ARG A CA 1
ATOM 913 C C . ARG A 1 114 ? 26.149 3.477 -16.879 1.00 89.56 114 ARG A C 1
ATOM 915 O O . ARG A 1 114 ? 26.334 3.565 -18.089 1.00 89.56 114 ARG A O 1
ATOM 922 N N . PRO A 1 115 ? 27.019 4.000 -15.986 1.00 89.62 115 PRO A N 1
ATOM 923 C CA . PRO A 1 115 ? 27.031 3.881 -14.518 1.00 89.62 115 PRO A CA 1
ATOM 924 C C . PRO A 1 115 ? 26.240 4.965 -13.753 1.00 89.62 115 PRO A C 1
ATOM 926 O O . PRO A 1 115 ? 25.981 4.790 -12.565 1.00 89.62 115 PRO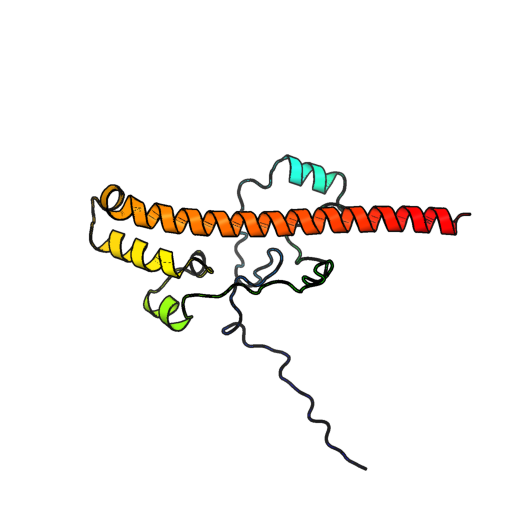 A O 1
ATOM 929 N N . PHE A 1 116 ? 25.812 6.051 -14.401 1.00 92.12 116 PHE A N 1
ATOM 930 C CA . PHE A 1 116 ? 25.189 7.221 -13.757 1.00 92.12 116 PHE A CA 1
ATOM 931 C C . PHE A 1 116 ? 23.668 7.112 -13.526 1.00 92.12 116 PHE A C 1
ATOM 933 O O . PHE A 1 116 ? 22.994 8.112 -13.265 1.00 92.12 116 PHE A O 1
ATOM 940 N N . ALA A 1 117 ? 23.113 5.901 -13.580 1.00 91.25 117 ALA A N 1
ATOM 941 C CA . ALA A 1 117 ? 21.676 5.635 -13.498 1.00 91.25 117 ALA A CA 1
ATOM 942 C C . ALA A 1 117 ? 20.993 6.244 -12.259 1.00 91.25 117 ALA A C 1
ATOM 944 O O . ALA A 1 117 ? 19.823 6.611 -12.322 1.00 91.25 117 ALA A O 1
ATOM 945 N N . THR A 1 118 ? 21.711 6.397 -11.144 1.00 88.31 118 THR A N 1
ATOM 946 C CA . THR A 1 118 ? 21.174 6.968 -9.898 1.00 88.31 118 THR A CA 1
ATOM 947 C C . THR A 1 118 ? 20.607 8.378 -10.083 1.00 88.31 118 THR A C 1
ATOM 949 O O . THR A 1 118 ? 19.570 8.690 -9.498 1.00 88.31 118 THR A O 1
ATOM 952 N N . HIS A 1 119 ? 21.254 9.217 -10.898 1.00 89.94 119 HIS A N 1
ATOM 953 C CA . HIS A 1 119 ? 20.828 10.602 -11.120 1.00 89.94 119 HIS A CA 1
ATOM 954 C C . HIS A 1 119 ? 19.760 10.696 -12.210 1.00 89.94 119 HIS A C 1
ATOM 956 O O . HIS A 1 119 ? 18.717 11.311 -11.997 1.00 89.94 119 HIS A O 1
ATOM 962 N N . TYR A 1 120 ? 19.977 10.029 -13.347 1.00 91.69 120 TYR A N 1
ATOM 963 C CA . TYR A 1 120 ? 19.050 10.076 -14.483 1.00 91.69 120 TYR A CA 1
ATOM 964 C C . TYR A 1 120 ? 17.704 9.401 -14.185 1.00 91.69 120 TYR A C 1
ATOM 966 O O . TYR A 1 120 ? 16.663 9.882 -14.619 1.00 91.69 120 TYR A O 1
ATOM 974 N N . CYS A 1 121 ? 17.698 8.321 -13.398 1.00 95.44 121 CYS A N 1
ATOM 975 C CA . CYS A 1 121 ? 16.489 7.548 -13.099 1.00 95.44 121 CYS A CA 1
ATOM 976 C C . CYS A 1 121 ? 15.827 7.935 -11.763 1.00 95.44 121 CYS A C 1
ATOM 978 O O . CYS A 1 121 ? 14.977 7.196 -11.260 1.00 95.44 121 CYS A O 1
ATOM 980 N N . ALA A 1 122 ? 16.206 9.067 -11.157 1.00 93.31 122 ALA A N 1
ATOM 981 C CA . ALA A 1 122 ? 15.733 9.462 -9.829 1.00 93.31 122 ALA A CA 1
ATOM 982 C C . ALA A 1 122 ? 14.207 9.662 -9.761 1.00 93.31 122 ALA A C 1
ATOM 984 O O . ALA A 1 122 ? 13.592 9.245 -8.779 1.00 93.31 122 ALA A O 1
ATOM 985 N N . GLY A 1 123 ? 13.600 10.236 -10.807 1.00 95.62 123 GLY A N 1
ATOM 986 C CA . GLY A 1 123 ? 12.146 10.422 -10.895 1.00 95.62 123 GLY A CA 1
ATOM 987 C C . GLY A 1 123 ? 11.392 9.091 -10.895 1.00 95.62 123 GLY A C 1
ATOM 988 O O . GLY A 1 123 ? 10.571 8.843 -10.018 1.00 95.62 123 GLY A O 1
ATOM 989 N N . LEU A 1 124 ? 11.779 8.171 -11.787 1.00 95.06 124 LEU A N 1
ATOM 990 C CA . LEU A 1 124 ? 11.188 6.828 -11.868 1.00 95.06 124 LEU A CA 1
ATOM 991 C C . LEU A 1 124 ? 11.341 6.044 -10.557 1.00 95.06 124 LEU A C 1
ATOM 993 O O . LEU A 1 124 ? 10.425 5.340 -10.132 1.00 95.06 124 LEU A O 1
ATOM 997 N N . ARG A 1 125 ? 12.486 6.197 -9.879 1.00 93.19 125 ARG A N 1
ATOM 998 C CA . ARG A 1 125 ? 12.713 5.603 -8.557 1.00 93.19 125 ARG A CA 1
ATOM 999 C C . ARG A 1 125 ? 11.730 6.141 -7.519 1.00 93.19 125 ARG A C 1
ATOM 1001 O O . ARG A 1 125 ? 11.224 5.365 -6.711 1.00 93.19 125 ARG A O 1
ATOM 1008 N N . HIS A 1 126 ? 11.501 7.454 -7.511 1.00 95.94 126 HIS A N 1
ATOM 1009 C CA . HIS A 1 126 ? 10.581 8.100 -6.579 1.00 95.94 126 HIS A CA 1
ATOM 1010 C C . HIS A 1 126 ? 9.139 7.642 -6.811 1.00 95.94 126 HIS A C 1
ATOM 1012 O O . HIS A 1 126 ? 8.454 7.297 -5.850 1.00 95.94 126 HIS A O 1
ATOM 1018 N N . ASP A 1 127 ? 8.702 7.55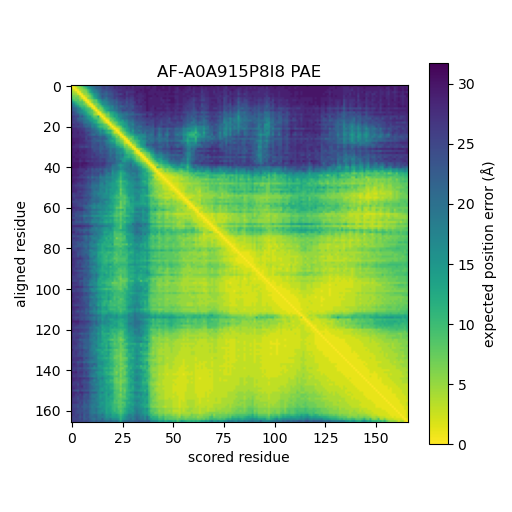5 -8.065 1.00 96.06 127 ASP A N 1
ATOM 1019 C CA . ASP A 1 127 ? 7.343 7.122 -8.399 1.00 96.06 127 ASP A CA 1
ATOM 1020 C C . ASP A 1 127 ? 7.083 5.676 -7.967 1.00 96.06 127 ASP A C 1
ATOM 1022 O O . ASP A 1 127 ? 6.073 5.387 -7.314 1.00 96.06 127 ASP A O 1
ATOM 1026 N N . TRP A 1 128 ? 8.031 4.777 -8.248 1.00 93.62 128 TRP A N 1
ATOM 1027 C CA . TRP A 1 128 ? 7.973 3.392 -7.783 1.00 93.62 128 TRP A CA 1
ATOM 1028 C C . TRP A 1 128 ? 7.961 3.303 -6.247 1.00 93.62 128 TRP A C 1
ATOM 1030 O O . TRP A 1 128 ? 7.104 2.630 -5.668 1.00 93.62 128 TRP A O 1
ATOM 1040 N N . ALA A 1 129 ? 8.847 4.034 -5.565 1.00 92.06 129 ALA A N 1
ATOM 1041 C CA . ALA A 1 129 ? 8.912 4.047 -4.103 1.00 92.06 129 ALA A CA 1
ATOM 1042 C C . ALA A 1 129 ? 7.631 4.607 -3.457 1.00 92.06 129 ALA A C 1
ATOM 1044 O O . ALA A 1 129 ? 7.146 4.073 -2.459 1.00 92.06 129 ALA A O 1
ATOM 1045 N N . HIS A 1 130 ? 7.047 5.655 -4.035 1.00 95.19 130 HIS A N 1
ATOM 1046 C CA . HIS A 1 130 ? 5.802 6.252 -3.560 1.00 95.19 130 HIS A CA 1
ATOM 1047 C C . HIS A 1 130 ? 4.615 5.289 -3.691 1.00 95.19 130 HIS A C 1
ATOM 1049 O O . HIS A 1 130 ? 3.746 5.224 -2.819 1.00 95.19 130 HIS A O 1
ATOM 1055 N N . CYS A 1 131 ? 4.587 4.505 -4.762 1.00 93.31 131 CYS A N 1
ATOM 1056 C CA . CYS A 1 131 ? 3.595 3.461 -4.965 1.00 93.31 131 CYS A CA 1
ATOM 1057 C C . CYS A 1 131 ? 3.746 2.312 -3.944 1.00 93.31 131 CYS A C 1
ATOM 1059 O O . CYS A 1 131 ? 2.775 1.980 -3.263 1.00 93.31 131 CYS A O 1
ATOM 1061 N N . GLN A 1 132 ? 4.966 1.816 -3.713 1.00 89.44 132 GLN A N 1
ATOM 1062 C CA . GLN A 1 132 ? 5.262 0.836 -2.653 1.00 89.44 132 GLN A CA 1
ATOM 1063 C C . GLN A 1 132 ? 4.884 1.345 -1.248 1.00 89.44 132 GLN A C 1
ATOM 1065 O O . GLN A 1 132 ? 4.324 0.620 -0.422 1.00 89.44 132 GLN A O 1
ATOM 1070 N N . TYR A 1 133 ? 5.118 2.631 -0.980 1.00 89.81 133 TYR A N 1
ATOM 1071 C CA . TYR A 1 133 ? 4.723 3.266 0.276 1.00 89.81 133 TYR A CA 1
ATOM 1072 C C . TYR A 1 133 ? 3.200 3.253 0.491 1.00 89.81 133 TYR A C 1
ATOM 1074 O O . TYR A 1 133 ? 2.731 2.960 1.594 1.00 89.81 133 TYR A O 1
ATOM 1082 N N . LYS A 1 134 ? 2.409 3.512 -0.557 1.00 89.50 134 LYS A N 1
ATOM 1083 C CA . LYS A 1 134 ? 0.940 3.428 -0.489 1.00 89.50 134 LYS A CA 1
ATOM 1084 C C . LYS A 1 134 ? 0.457 2.008 -0.194 1.00 89.50 134 LYS A C 1
ATOM 1086 O O . LYS A 1 134 ? -0.466 1.838 0.600 1.00 89.50 134 LYS A O 1
ATOM 1091 N N . GLU A 1 135 ? 1.096 0.993 -0.769 1.00 86.00 135 GLU A N 1
ATOM 1092 C CA . GLU A 1 135 ? 0.775 -0.406 -0.470 1.00 86.00 135 GLU A CA 1
ATOM 1093 C C . GLU A 1 135 ? 1.089 -0.784 0.984 1.00 86.00 135 GLU A C 1
ATOM 1095 O O . GLU A 1 135 ? 0.299 -1.470 1.636 1.00 86.00 135 GLU A O 1
ATOM 1100 N N . GLU A 1 136 ? 2.201 -0.300 1.541 1.00 83.81 136 GLU A N 1
ATOM 1101 C CA . GLU A 1 136 ? 2.519 -0.478 2.965 1.00 83.81 136 GLU A CA 1
ATOM 1102 C C . GLU A 1 136 ? 1.511 0.230 3.882 1.00 83.81 136 GLU A C 1
ATOM 1104 O O . GLU A 1 136 ? 1.117 -0.321 4.913 1.00 83.81 136 GLU A O 1
ATOM 1109 N N . ILE A 1 137 ? 1.043 1.425 3.509 1.00 87.31 137 ILE A N 1
ATOM 1110 C CA . ILE A 1 137 ? -0.027 2.111 4.244 1.00 87.31 137 ILE A CA 1
ATOM 1111 C C . ILE A 1 137 ? -1.296 1.257 4.274 1.00 87.31 137 ILE A C 1
ATOM 1113 O O . ILE A 1 137 ? -1.918 1.132 5.329 1.00 87.31 137 ILE A O 1
ATOM 1117 N N . ASP A 1 138 ? -1.691 0.667 3.149 1.00 85.19 138 ASP A N 1
ATOM 1118 C CA . ASP A 1 138 ? -2.896 -0.161 3.102 1.00 85.19 138 ASP A CA 1
ATOM 1119 C C . ASP A 1 138 ? -2.759 -1.417 3.971 1.00 85.19 138 ASP A C 1
ATOM 1121 O O . ASP A 1 138 ? -3.669 -1.714 4.745 1.00 85.19 138 ASP A O 1
ATOM 1125 N N . ARG A 1 139 ? -1.591 -2.075 3.962 1.00 83.31 139 ARG A N 1
ATOM 1126 C CA . ARG A 1 139 ? -1.295 -3.196 4.876 1.00 83.31 139 ARG A CA 1
ATOM 1127 C C . ARG A 1 139 ? -1.381 -2.789 6.348 1.00 83.31 139 ARG A C 1
ATOM 1129 O O . ARG A 1 139 ? -1.913 -3.527 7.175 1.00 83.31 139 ARG A O 1
ATOM 1136 N N . ARG A 1 140 ? -0.913 -1.587 6.693 1.00 82.06 140 ARG A N 1
ATOM 1137 C CA . ARG A 1 140 ? -1.025 -1.058 8.061 1.00 82.06 140 ARG A CA 1
ATOM 1138 C C . ARG A 1 140 ? -2.477 -0.793 8.466 1.00 82.06 140 ARG A C 1
ATOM 1140 O O . ARG A 1 140 ? -2.843 -1.076 9.605 1.00 82.06 140 ARG A O 1
ATOM 1147 N N . LYS A 1 141 ? -3.313 -0.293 7.549 1.00 86.88 141 LYS A N 1
ATOM 1148 C CA . LYS A 1 141 ? -4.753 -0.101 7.799 1.00 86.88 141 LYS A CA 1
ATOM 1149 C C . LYS A 1 141 ? -5.459 -1.431 8.068 1.00 86.88 141 LYS A C 1
ATOM 1151 O O . LYS A 1 141 ? -6.332 -1.478 8.930 1.00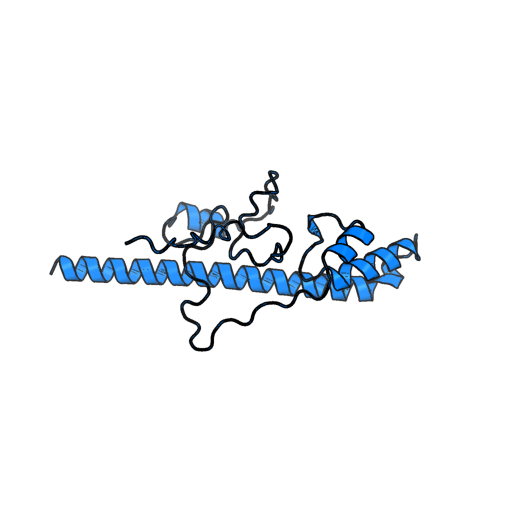 86.88 141 LYS A O 1
ATOM 1156 N N . GLU A 1 142 ? -5.085 -2.497 7.361 1.00 85.62 142 GLU A N 1
ATOM 1157 C CA . GLU A 1 142 ? -5.637 -3.841 7.586 1.00 85.62 142 GLU A CA 1
ATOM 1158 C C . GLU A 1 142 ? -5.267 -4.377 8.975 1.00 85.62 142 GLU A C 1
ATOM 1160 O O . GLU A 1 142 ? -6.154 -4.805 9.715 1.00 85.62 142 GLU A O 1
ATOM 1165 N N . TYR A 1 143 ? -4.002 -4.227 9.380 1.00 85.75 143 TYR A N 1
ATOM 1166 C CA . TYR A 1 143 ? -3.535 -4.589 10.723 1.00 85.75 143 TYR A CA 1
ATOM 1167 C C . TYR A 1 143 ? -4.296 -3.839 11.830 1.00 85.75 143 TYR A C 1
ATOM 1169 O O . TYR A 1 143 ? -4.792 -4.433 12.789 1.00 85.75 143 TYR A O 1
ATOM 1177 N N . GLU A 1 144 ? -4.441 -2.517 11.700 1.00 88.25 144 GLU A N 1
ATOM 1178 C CA . GLU A 1 144 ? -5.186 -1.723 12.681 1.00 88.25 144 GLU A CA 1
ATOM 1179 C C . GLU A 1 144 ? -6.677 -2.071 12.712 1.00 88.25 144 GLU A C 1
ATOM 1181 O O . GLU A 1 144 ? -7.283 -2.082 13.789 1.00 88.25 144 GLU A O 1
ATOM 1186 N N . ARG A 1 145 ? -7.277 -2.367 11.551 1.00 89.00 145 ARG A N 1
ATOM 1187 C CA . ARG A 1 145 ? -8.668 -2.825 11.460 1.00 89.00 145 ARG A CA 1
ATOM 1188 C C . ARG A 1 145 ? -8.851 -4.108 12.261 1.00 89.00 145 ARG A 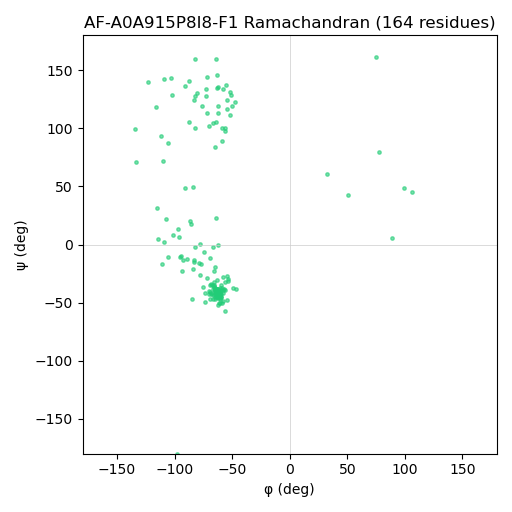C 1
ATOM 1190 O O . ARG A 1 145 ? -9.762 -4.164 13.085 1.00 89.00 145 ARG A O 1
ATOM 1197 N N . GLU A 1 146 ? -7.995 -5.104 12.059 1.00 88.06 146 GLU A N 1
ATOM 1198 C CA . GLU A 1 146 ? -8.091 -6.374 12.780 1.00 88.06 146 GLU A CA 1
ATOM 1199 C C . GLU A 1 146 ? -7.911 -6.183 14.290 1.00 88.06 146 GLU A C 1
ATOM 1201 O O . GLU A 1 146 ? -8.757 -6.634 15.064 1.00 88.06 146 GLU A O 1
ATOM 1206 N N . LYS A 1 147 ? -6.904 -5.406 14.716 1.00 88.38 147 LYS A N 1
ATOM 1207 C CA . LYS A 1 147 ? -6.688 -5.082 16.138 1.00 88.38 147 LYS A CA 1
ATOM 1208 C C . LYS A 1 147 ? -7.942 -4.478 16.781 1.00 88.38 147 LYS A C 1
ATOM 1210 O O . LYS A 1 147 ? -8.383 -4.924 17.840 1.00 88.38 147 LYS A O 1
ATOM 1215 N N . ARG A 1 148 ? -8.578 -3.498 16.128 1.00 91.31 148 ARG A N 1
ATOM 1216 C CA . ARG A 1 148 ? -9.806 -2.853 16.638 1.00 91.31 148 ARG A CA 1
ATOM 1217 C C . ARG A 1 148 ? -10.996 -3.814 16.687 1.00 91.31 148 ARG A C 1
ATOM 1219 O O . ARG A 1 148 ? -11.819 -3.724 17.603 1.00 91.31 148 ARG A O 1
ATOM 1226 N N . LEU A 1 149 ? -11.107 -4.724 15.721 1.00 91.94 149 LEU A N 1
ATOM 1227 C CA . LEU A 1 149 ? -12.169 -5.730 15.685 1.00 91.94 149 LEU A CA 1
ATOM 1228 C C . LEU A 1 149 ? -12.000 -6.781 16.787 1.00 91.94 149 LEU A C 1
ATOM 1230 O O . LEU A 1 149 ? -12.978 -7.074 17.477 1.00 91.94 149 LEU A O 1
ATOM 1234 N N . LEU A 1 150 ? -10.778 -7.263 17.030 1.00 90.88 150 LEU A N 1
ATOM 1235 C CA . LEU A 1 150 ? -10.468 -8.166 18.144 1.00 90.88 150 LEU A CA 1
ATOM 1236 C C . LEU A 1 150 ? -10.772 -7.511 19.494 1.00 90.88 150 LEU A C 1
ATOM 1238 O O . LEU A 1 150 ? -11.477 -8.085 20.321 1.00 90.88 150 LEU A O 1
ATOM 1242 N N . GLN A 1 151 ? -10.349 -6.260 19.692 1.00 91.88 151 GLN A N 1
ATOM 1243 C CA . GLN A 1 151 ? -10.671 -5.500 20.904 1.00 91.88 151 GLN A CA 1
ATOM 1244 C C . GLN A 1 151 ? -12.183 -5.299 21.088 1.00 91.88 151 GLN A C 1
ATOM 1246 O O . GLN A 1 151 ? -12.699 -5.339 22.207 1.00 91.88 151 GLN A O 1
ATOM 1251 N N . ARG A 1 152 ? -12.935 -5.076 20.003 1.00 93.44 152 ARG A N 1
ATOM 1252 C CA . ARG A 1 152 ? -14.402 -4.988 20.059 1.00 93.44 152 ARG A CA 1
ATOM 1253 C C . ARG A 1 152 ? -15.034 -6.334 20.416 1.00 93.44 152 ARG A C 1
ATOM 1255 O O . ARG A 1 152 ? -15.970 -6.342 21.212 1.00 93.44 152 ARG A O 1
ATOM 1262 N N . LYS A 1 153 ? -14.536 -7.438 19.854 1.00 93.62 153 LYS A N 1
ATOM 1263 C CA . LYS A 1 153 ? -14.991 -8.800 20.163 1.00 93.62 153 LYS A CA 1
ATOM 1264 C C . LYS A 1 153 ? -14.761 -9.124 21.641 1.00 93.62 153 LYS A C 1
ATOM 1266 O O . LYS A 1 153 ? -15.722 -9.437 22.332 1.00 93.62 153 LYS A O 1
ATOM 1271 N N . ALA A 1 154 ? -13.551 -8.887 22.147 1.00 93.12 154 ALA A N 1
ATOM 1272 C CA . ALA A 1 154 ? -13.214 -9.093 23.555 1.00 93.12 154 ALA A CA 1
ATOM 1273 C C . ALA A 1 154 ? -14.112 -8.279 24.505 1.00 93.12 154 ALA A C 1
ATOM 1275 O O . ALA A 1 154 ? -14.573 -8.799 25.516 1.00 93.12 154 ALA A O 1
ATOM 1276 N N . ARG A 1 155 ? -14.420 -7.013 24.177 1.00 94.19 155 ARG A N 1
ATOM 1277 C CA . ARG A 1 155 ? -15.355 -6.195 24.975 1.00 94.19 155 ARG A CA 1
ATOM 1278 C C . ARG A 1 155 ? -16.771 -6.772 25.000 1.00 94.19 155 ARG A C 1
ATOM 1280 O O . ARG A 1 155 ? -17.370 -6.837 26.065 1.00 94.19 155 ARG A O 1
ATOM 1287 N N . LYS A 1 156 ? -17.300 -7.200 23.850 1.00 96.00 156 LYS A N 1
ATOM 1288 C CA . LYS A 1 156 ? -18.635 -7.817 23.768 1.00 96.00 156 LYS A CA 1
ATOM 1289 C C . LYS A 1 156 ? -18.706 -9.136 24.535 1.00 96.00 156 LYS A C 1
ATOM 1291 O O . LYS A 1 156 ? -19.699 -9.384 25.201 1.00 96.00 156 LYS A O 1
ATOM 1296 N N . GLU A 1 157 ? -17.661 -9.954 24.457 1.00 95.38 157 GLU A N 1
ATOM 1297 C CA . GLU A 1 157 ? -17.584 -11.219 25.191 1.00 95.38 157 GLU A CA 1
ATOM 1298 C C . GLU A 1 157 ? -17.545 -11.004 26.705 1.00 95.38 157 GLU A C 1
ATOM 1300 O O . GLU A 1 157 ? -18.204 -11.742 27.428 1.00 95.38 157 GLU A O 1
ATOM 1305 N N . LYS A 1 158 ? -16.829 -9.981 27.193 1.00 95.56 158 LYS A N 1
ATOM 1306 C CA . LYS A 1 158 ? -16.847 -9.610 28.619 1.00 95.56 158 LYS A CA 1
ATOM 1307 C C . LYS A 1 158 ? -18.249 -9.212 29.081 1.00 95.56 158 LYS A C 1
ATOM 1309 O O . LYS A 1 158 ? -18.750 -9.803 30.028 1.00 95.56 158 LYS A O 1
ATOM 1314 N N . LEU A 1 159 ? -18.908 -8.311 28.348 1.00 97.19 159 LEU A N 1
ATOM 1315 C CA . LEU A 1 159 ? -20.278 -7.882 28.655 1.00 97.19 159 LEU A CA 1
ATOM 1316 C C . LEU A 1 159 ? -21.271 -9.053 28.630 1.00 97.19 159 LEU A C 1
ATOM 1318 O O . LEU A 1 159 ? -22.105 -9.166 29.517 1.00 97.19 159 LEU A O 1
ATOM 1322 N N . ALA A 1 160 ? -21.167 -9.950 27.646 1.00 96.88 160 ALA A N 1
ATOM 1323 C CA . ALA A 1 160 ? -22.030 -11.128 27.562 1.00 96.88 160 ALA A CA 1
ATOM 1324 C C . ALA A 1 160 ? -21.803 -12.107 28.728 1.00 96.88 160 ALA A C 1
ATOM 1326 O O . ALA A 1 160 ? -22.752 -12.727 29.195 1.00 96.88 160 ALA A O 1
ATOM 1327 N N . ARG A 1 161 ? -20.561 -12.238 29.218 1.00 95.69 161 ARG A N 1
ATOM 1328 C CA . ARG A 1 161 ? -20.245 -13.051 30.406 1.00 95.69 161 ARG A CA 1
ATOM 1329 C C . ARG A 1 161 ? -20.819 -12.438 31.680 1.00 95.69 161 ARG A C 1
ATOM 1331 O O . ARG A 1 161 ? -21.381 -13.174 32.474 1.00 95.69 161 ARG A O 1
ATOM 1338 N N . GLU A 1 162 ? -20.710 -11.122 31.847 1.00 96.44 162 GLU A N 1
ATOM 1339 C CA . GLU A 1 162 ? -21.301 -10.394 32.981 1.00 96.44 162 GLU A CA 1
ATOM 1340 C C . GLU A 1 162 ? -22.834 -10.507 32.973 1.00 96.44 162 GLU A C 1
ATOM 1342 O O . GLU A 1 162 ? -23.433 -10.792 34.002 1.00 96.44 162 GLU A O 1
ATOM 1347 N N . GLN A 1 163 ? -23.466 -10.379 31.799 1.00 95.75 163 GLN A N 1
ATOM 1348 C CA . GLN A 1 163 ? -24.914 -10.561 31.629 1.00 95.75 163 GLN A CA 1
ATOM 1349 C C . GLN A 1 163 ? -25.384 -11.996 31.882 1.00 95.75 163 GLN A C 1
ATOM 1351 O O . GLN A 1 163 ? -26.504 -12.182 32.329 1.00 95.75 163 GLN A O 1
ATOM 1356 N N . ALA A 1 164 ? -24.563 -13.006 31.583 1.00 95.06 164 ALA A N 1
ATOM 1357 C CA . ALA A 1 164 ? -24.894 -14.405 31.857 1.00 95.06 164 ALA A CA 1
ATOM 1358 C C . ALA A 1 164 ? -24.689 -14.799 33.332 1.00 95.06 164 ALA A C 1
ATOM 1360 O O . ALA A 1 164 ? -25.139 -15.865 33.744 1.00 95.06 164 ALA A O 1
ATOM 1361 N N . GLN A 1 165 ? -23.956 -13.985 34.097 1.00 90.69 165 GLN A N 1
ATOM 1362 C CA . GLN A 1 165 ? -23.706 -14.183 35.528 1.00 90.69 165 GLN A CA 1
ATOM 1363 C C . GLN A 1 165 ? -24.718 -13.447 36.421 1.00 90.69 165 GLN A C 1
ATOM 1365 O O . GLN A 1 165 ? -24.751 -13.723 37.620 1.00 90.69 165 GLN A O 1
ATOM 1370 N N . ALA A 1 166 ? -25.496 -12.521 35.851 1.00 79.31 166 ALA A N 1
ATOM 1371 C CA . ALA A 1 166 ? -26.589 -11.803 36.504 1.00 79.31 166 ALA A CA 1
ATOM 1372 C C . ALA A 1 166 ? -27.922 -12.536 36.305 1.00 79.31 166 ALA A C 1
ATOM 1374 O O . ALA A 1 166 ? -28.724 -12.535 37.265 1.00 79.31 166 ALA A O 1
#

Nearest PDB structures (foldseek):
  6zka-assembly1_s  TM=9.137E-01  e=1.771E-07  Ovis aries
  8q45-assembly1_o  TM=9.092E-01  e=1.569E-07  Bos taurus
  6zkk-assembly1_s  TM=9.057E-01  e=3.050E-07  Ovis aries
  8uep-assembly1_1o  TM=8.909E-01  e=2.703E-07  Sus scrofa
  8uey-assembly1_1o  TM=9.232E-01  e=7.955E-06  Sus scrofa

Organism: NCBI:txid298350

Mean predicted aligned error: 11.71 Å

Foldseek 3Di:
DDDPDPPPPCPPPDPQPDQPLPQAAADDVPPPDPPPPVDPDPVLVVCCVVPVQLADDRHDGFPDDPQPPPPPGDDDQDQPDHPVRCVVQPPPPVCSHSLVVLVSVLVVLPVVDPPVSCVVSVVSVVVSVVVVVVSVVVSVVSRVVSSVVSVVVVVVVVVVVVVVVD

Sequence (166 aa):
MGGKVSTNVDSFRDPLTTPQTDRPCTFDPLYGFPKFKMGGKVSTNVDSFRDPLTTPQTDRPCTFDPLYGFPKGRKVKEMKMTWEEMEKYQLPLGLRDYCAHLAVPFMDCQRKHRPFATHYCAGLRHDWAHCQYKEEIDRRKEYEREKRLLQRKARKEKLAREQAQA

Radius of gyration: 21.79 Å; Cα contacts (8 Å, |Δi|>4): 88; chains: 1; bounding box: 62×51×57 Å

pLDDT: mean 75.94, std 21.89, range [26.44, 97.19]

InterPro domains:
  IPR008698 NADH dehydrogenase [ubiquinone] 1 beta subcomplex subunit 7, NDUB7 [PF05676] (81-143)
  IPR008698 NADH dehydrogenase [ubiquinone] 1 beta subcomplex subunit 7, NDUB7 [PTHR20900] (36-164)